Protein AF-A0A7V6GDS7-F1 (afdb_monomer_lite)

Secondary structure (DSSP, 8-state):
-HHHHHHHHHHHHHHHHHHHHHHHHHHHHHTT-HHHHHHHHHHHHHHHHHHHHHHHHHHHHHHHHHHHHHHHHHHHHHHHT------

Foldseek 3Di:
DVVLVVLVVVLVVLVVLLVVLCVQLVVCVVVVNNVSNVVSVVSNVVSVVVNVVSVVVSVVVVVVVVVVVVVVVVVVVCVVPPPPPDD

Structure (mmCIF, N/CA/C/O backbone):
data_AF-A0A7V6GDS7-F1
#
_entry.id   AF-A0A7V6GDS7-F1
#
loop_
_atom_site.group_PDB
_atom_site.id
_atom_site.type_symbol
_atom_site.label_atom_id
_atom_site.label_alt_id
_atom_site.label_comp_id
_atom_site.label_asym_id
_atom_site.label_entity_id
_atom_site.label_seq_id
_atom_site.pdbx_PDB_ins_code
_atom_site.Cartn_x
_atom_site.Cartn_y
_atom_site.Cartn_z
_atom_site.occupancy
_atom_site.B_iso_or_equiv
_atom_site.auth_seq_id
_atom_site.auth_comp_id
_atom_site.auth_asym_id
_atom_site.auth_atom_id
_atom_site.pdbx_PDB_model_num
ATOM 1 N N . MET A 1 1 ? 11.415 7.116 -20.985 1.00 59.16 1 MET A N 1
ATOM 2 C CA . MET A 1 1 ? 9.945 7.101 -21.182 1.00 59.16 1 MET A CA 1
ATOM 3 C C . MET A 1 1 ? 9.226 7.758 -20.004 1.00 59.16 1 MET A C 1
ATOM 5 O O . MET A 1 1 ? 9.586 7.472 -18.868 1.00 59.16 1 MET A O 1
ATOM 9 N N . HIS A 1 2 ? 8.206 8.591 -20.250 1.00 79.62 2 HIS A N 1
ATOM 10 C CA . HIS A 1 2 ? 7.415 9.238 -19.185 1.00 79.62 2 HIS A CA 1
ATOM 11 C C . HIS A 1 2 ? 6.660 8.232 -18.294 1.00 79.62 2 HIS A C 1
ATOM 13 O O . HIS A 1 2 ? 6.560 8.440 -17.090 1.00 79.62 2 HIS A O 1
ATOM 19 N N . THR A 1 3 ? 6.235 7.090 -18.843 1.00 83.56 3 THR A N 1
ATOM 20 C CA . THR A 1 3 ? 5.519 6.030 -18.111 1.00 83.56 3 THR A CA 1
ATOM 21 C C . THR A 1 3 ? 6.307 5.471 -16.925 1.00 83.56 3 THR A C 1
ATOM 23 O O . THR A 1 3 ? 5.762 5.360 -15.832 1.00 83.56 3 THR A O 1
ATOM 26 N N . LEU A 1 4 ? 7.605 5.181 -17.094 1.00 86.31 4 LEU A N 1
ATOM 27 C CA . LEU A 1 4 ? 8.454 4.693 -15.999 1.00 86.31 4 LEU A CA 1
ATOM 28 C C . LEU A 1 4 ? 8.588 5.737 -14.880 1.00 86.31 4 LEU A C 1
ATOM 30 O O . LEU A 1 4 ? 8.604 5.386 -13.703 1.00 86.31 4 LEU A O 1
ATOM 34 N N . SER A 1 5 ? 8.662 7.021 -15.243 1.00 87.69 5 SER A N 1
ATOM 35 C CA . SER A 1 5 ? 8.694 8.117 -14.271 1.00 87.69 5 SER A CA 1
ATOM 36 C C . SER A 1 5 ? 7.386 8.200 -13.486 1.00 87.69 5 SER A C 1
ATOM 38 O O . SER A 1 5 ? 7.425 8.277 -12.262 1.00 87.69 5 SER A O 1
ATOM 40 N N . HIS A 1 6 ? 6.238 8.111 -14.164 1.00 90.62 6 HIS A N 1
ATOM 41 C CA . HIS A 1 6 ? 4.927 8.115 -13.512 1.00 90.62 6 HIS A CA 1
ATOM 42 C C . HIS A 1 6 ? 4.716 6.897 -12.608 1.00 90.62 6 HIS A C 1
ATOM 44 O O . HIS A 1 6 ? 4.157 7.037 -11.526 1.00 90.62 6 HIS A O 1
ATOM 50 N N . LEU A 1 7 ? 5.207 5.716 -12.995 1.00 92.12 7 LEU A N 1
ATOM 51 C CA . LEU A 1 7 ? 5.146 4.526 -12.143 1.00 92.12 7 LEU A CA 1
ATOM 52 C C . LEU A 1 7 ? 6.009 4.671 -10.888 1.00 92.12 7 L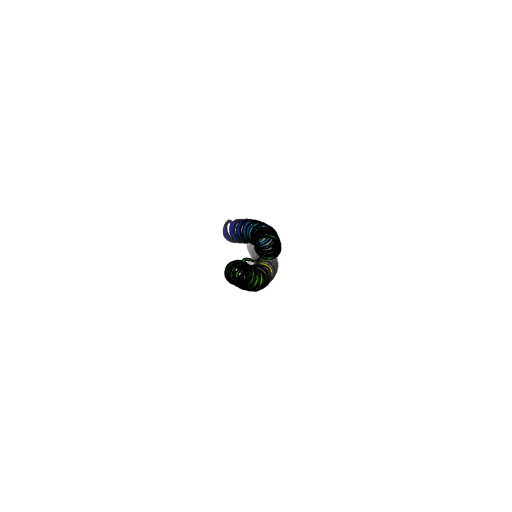EU A C 1
ATOM 54 O O . LEU A 1 7 ? 5.563 4.315 -9.803 1.00 92.12 7 LEU A O 1
ATOM 58 N N . LYS A 1 8 ? 7.217 5.234 -11.005 1.00 91.94 8 LYS A N 1
ATOM 59 C CA . LYS A 1 8 ? 8.081 5.513 -9.845 1.00 91.94 8 LYS A CA 1
ATOM 60 C C . LYS A 1 8 ? 7.473 6.558 -8.911 1.00 91.94 8 LYS A C 1
ATOM 62 O O . LYS A 1 8 ? 7.536 6.404 -7.695 1.00 91.94 8 LYS A O 1
ATOM 67 N N . GLU A 1 9 ? 6.869 7.603 -9.468 1.00 95.25 9 GLU A N 1
ATOM 68 C CA . GLU A 1 9 ? 6.162 8.618 -8.687 1.00 95.25 9 GLU A CA 1
ATOM 69 C C . GLU A 1 9 ? 4.942 8.021 -7.978 1.00 95.25 9 GLU A C 1
ATOM 71 O O . GLU A 1 9 ? 4.790 8.188 -6.768 1.00 95.25 9 GLU A O 1
ATOM 76 N N . SER A 1 10 ? 4.127 7.249 -8.701 1.00 95.62 10 SER A N 1
ATOM 77 C CA . SER A 1 10 ? 2.990 6.533 -8.129 1.00 95.62 10 SER A CA 1
ATOM 78 C C . SER A 1 10 ? 3.438 5.564 -7.037 1.00 95.62 10 SER A C 1
ATOM 80 O O . SER A 1 10 ? 2.781 5.488 -6.007 1.00 95.62 10 SER A O 1
ATOM 82 N N . LEU A 1 11 ? 4.550 4.844 -7.217 1.00 96.12 11 LEU A N 1
ATOM 83 C CA . LEU A 1 11 ? 5.097 3.953 -6.193 1.00 96.12 11 LEU A CA 1
ATOM 84 C C . LEU A 1 11 ? 5.408 4.719 -4.902 1.00 96.12 11 LEU A C 1
ATOM 86 O O . LEU A 1 11 ? 4.955 4.317 -3.835 1.00 96.12 11 LEU A O 1
ATOM 90 N N . ASN A 1 12 ? 6.110 5.849 -5.008 1.00 96.75 12 ASN A N 1
ATOM 91 C CA . ASN A 1 12 ? 6.441 6.680 -3.851 1.00 96.75 12 ASN A CA 1
ATOM 92 C C . ASN A 1 12 ? 5.172 7.184 -3.141 1.00 96.75 12 ASN A C 1
ATOM 94 O O . ASN A 1 12 ? 5.038 7.050 -1.927 1.00 96.75 12 ASN A O 1
ATOM 98 N N . GLN A 1 13 ? 4.190 7.691 -3.892 1.00 97.00 13 GLN A N 1
ATOM 99 C CA . GLN A 1 13 ? 2.913 8.136 -3.319 1.00 97.00 13 GLN A CA 1
ATOM 100 C C . GLN A 1 13 ? 2.201 7.011 -2.551 1.00 97.00 13 GLN A C 1
ATOM 102 O O . GLN A 1 13 ? 1.656 7.242 -1.472 1.00 97.00 13 GLN A O 1
ATOM 107 N N . LYS A 1 14 ? 2.235 5.786 -3.084 1.00 96.81 14 LYS A N 1
ATOM 108 C CA . LYS A 1 14 ? 1.606 4.604 -2.479 1.00 96.81 14 LYS A CA 1
ATOM 109 C C . LYS A 1 14 ? 2.326 4.157 -1.207 1.00 96.81 14 LYS A C 1
ATOM 111 O O . LYS A 1 14 ? 1.672 3.835 -0.218 1.00 96.81 14 LYS A O 1
ATOM 116 N N . GLU A 1 15 ? 3.655 4.221 -1.189 1.00 96.88 15 GLU A N 1
ATOM 117 C CA . GLU A 1 15 ? 4.464 3.961 0.007 1.00 96.88 15 GLU A CA 1
ATOM 118 C C . GLU A 1 15 ? 4.192 4.990 1.117 1.00 96.88 15 GLU A C 1
ATOM 120 O O . GLU A 1 15 ? 4.020 4.611 2.277 1.00 96.88 15 GLU A O 1
ATOM 125 N N . GLN A 1 16 ? 4.057 6.277 0.773 1.00 97.81 16 GLN A N 1
ATOM 126 C CA . GLN A 1 16 ? 3.666 7.314 1.738 1.00 97.81 16 GLN A CA 1
ATOM 127 C C . GLN A 1 16 ? 2.249 7.087 2.283 1.00 97.81 16 GLN A C 1
ATOM 129 O O . GLN A 1 16 ? 2.028 7.192 3.491 1.00 97.81 16 GLN A O 1
ATOM 134 N N . ALA A 1 17 ? 1.292 6.731 1.419 1.00 97.25 17 ALA A N 1
ATOM 1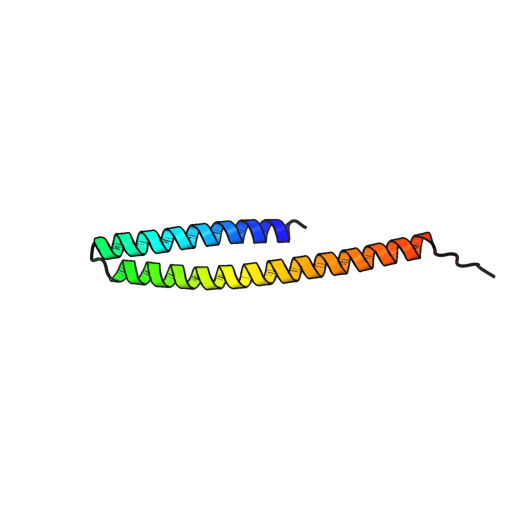35 C CA . ALA A 1 17 ? -0.078 6.429 1.830 1.00 97.25 17 ALA A CA 1
ATOM 136 C C . ALA A 1 17 ? -0.134 5.235 2.797 1.00 97.25 17 ALA A C 1
ATOM 138 O O . ALA A 1 17 ? -0.803 5.317 3.826 1.00 97.25 17 ALA A O 1
ATOM 139 N N . LEU A 1 18 ? 0.625 4.167 2.528 1.00 97.81 18 LEU A N 1
ATOM 140 C CA . LEU A 1 18 ? 0.727 3.005 3.414 1.00 97.81 18 LEU A CA 1
ATOM 141 C C . LEU A 1 18 ? 1.217 3.398 4.816 1.00 97.81 18 LEU A C 1
ATOM 143 O O . LEU A 1 18 ? 0.591 3.035 5.815 1.00 97.81 18 LEU A O 1
ATOM 147 N N . ILE A 1 19 ? 2.301 4.176 4.898 1.00 96.75 19 ILE A N 1
ATOM 148 C CA . ILE A 1 19 ? 2.834 4.680 6.175 1.00 96.75 19 ILE A CA 1
ATOM 149 C C . ILE A 1 19 ? 1.757 5.479 6.919 1.00 96.75 19 ILE A C 1
ATOM 151 O O . ILE A 1 19 ? 1.556 5.301 8.125 1.00 96.75 19 ILE A O 1
ATOM 155 N N . GLN A 1 20 ? 1.035 6.332 6.194 1.00 98.00 20 GLN A N 1
ATOM 156 C CA . GLN A 1 20 ? 0.006 7.188 6.761 1.00 98.00 20 GLN A CA 1
ATOM 157 C C . GLN A 1 20 ? -1.206 6.393 7.274 1.00 98.00 20 GLN A C 1
ATOM 159 O O . GLN A 1 20 ? -1.692 6.670 8.370 1.00 98.00 20 GLN A O 1
ATOM 164 N N . TYR A 1 21 ? -1.664 5.374 6.543 1.00 98.00 21 TYR A N 1
ATOM 165 C CA . TYR A 1 21 ? -2.771 4.518 6.975 1.00 98.00 21 TYR A CA 1
ATOM 166 C C . TYR A 1 21 ? -2.407 3.674 8.193 1.00 98.00 21 TYR A C 1
ATOM 168 O O . TYR A 1 21 ? -3.200 3.592 9.127 1.00 98.00 21 TYR A O 1
ATOM 176 N N . VAL A 1 22 ? -1.189 3.129 8.262 1.00 97.69 22 VAL A N 1
ATOM 177 C CA . VAL A 1 22 ? -0.717 2.425 9.468 1.00 97.69 22 VAL A CA 1
ATOM 178 C C . VAL A 1 22 ? -0.682 3.364 10.675 1.00 97.69 22 VAL A C 1
ATOM 180 O O . VAL A 1 22 ? -1.054 2.969 11.782 1.00 97.69 22 VAL A O 1
ATOM 183 N N . ARG A 1 23 ? -0.265 4.618 10.477 1.00 98.06 23 ARG A N 1
ATOM 184 C CA . ARG A 1 23 ? -0.292 5.629 11.533 1.00 98.06 23 ARG A CA 1
ATOM 185 C C . ARG A 1 23 ? -1.722 5.911 12.002 1.00 98.06 23 ARG A C 1
ATOM 187 O O . ARG A 1 23 ? -1.977 5.837 13.200 1.00 98.06 23 ARG A O 1
ATOM 194 N N . TYR A 1 24 ? -2.651 6.172 11.086 1.00 98.12 24 TYR A N 1
ATOM 19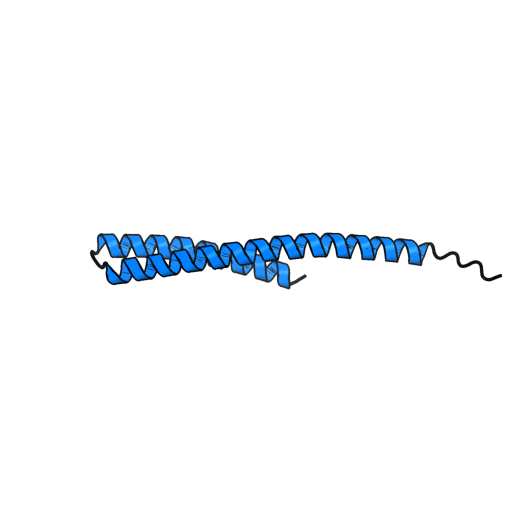5 C CA . TYR A 1 24 ? -4.045 6.447 11.444 1.00 98.12 24 TYR A CA 1
ATOM 196 C C . TYR A 1 24 ? -4.759 5.244 12.065 1.00 98.12 24 TYR A C 1
ATOM 198 O O . TYR A 1 24 ? -5.575 5.417 12.966 1.00 98.12 24 TYR A O 1
ATOM 206 N N . MET A 1 25 ? -4.411 4.023 11.655 1.00 97.94 25 MET A N 1
ATOM 207 C CA . MET A 1 25 ? -4.876 2.802 12.309 1.00 97.94 25 MET A CA 1
ATOM 208 C C . MET A 1 25 ? -4.495 2.798 13.795 1.00 97.94 25 MET A C 1
ATOM 210 O O . MET A 1 25 ? -5.351 2.531 14.635 1.00 97.94 25 MET A O 1
ATOM 214 N N . ARG A 1 26 ? -3.237 3.121 14.130 1.00 97.31 26 ARG A N 1
ATOM 215 C CA . ARG A 1 26 ? -2.774 3.189 15.528 1.00 97.31 26 ARG A CA 1
ATOM 216 C C . ARG A 1 26 ? -3.473 4.302 16.303 1.00 97.31 26 ARG A C 1
ATOM 218 O O . ARG A 1 26 ? -3.990 4.046 17.381 1.00 97.31 26 ARG A O 1
ATOM 225 N N . GLU A 1 27 ? -3.576 5.497 15.724 1.00 98.06 27 GLU A N 1
ATOM 226 C CA . GLU A 1 27 ? -4.281 6.627 16.351 1.00 98.06 27 GLU A CA 1
ATOM 227 C C . GLU A 1 27 ? -5.764 6.290 16.636 1.00 98.06 27 GLU A C 1
ATOM 229 O O . GLU A 1 27 ? -6.303 6.635 17.693 1.00 98.06 27 GLU A O 1
ATOM 234 N N . ALA A 1 28 ? -6.422 5.554 15.733 1.00 97.75 28 ALA A N 1
ATOM 235 C CA . ALA A 1 28 ? -7.787 5.068 15.925 1.00 97.75 28 ALA A CA 1
ATOM 236 C C . ALA A 1 28 ? -7.885 3.971 17.002 1.00 97.75 28 ALA A C 1
ATOM 238 O O . ALA A 1 28 ? -8.823 3.992 17.803 1.00 97.75 28 ALA A O 1
ATOM 239 N N . GLN A 1 29 ? -6.912 3.052 17.068 1.00 96.62 29 GLN A N 1
ATOM 240 C CA . GLN A 1 29 ? -6.816 2.040 18.130 1.00 96.62 29 GLN A CA 1
ATOM 241 C C . GLN A 1 29 ? -6.648 2.684 19.510 1.00 96.62 29 GLN A C 1
ATOM 243 O O . GLN A 1 29 ? -7.385 2.336 20.434 1.00 96.62 29 GLN A O 1
ATOM 248 N N . ASP A 1 30 ? -5.750 3.664 19.630 1.00 97.75 30 ASP A N 1
ATOM 249 C CA . ASP A 1 30 ? -5.508 4.412 20.869 1.00 97.75 30 ASP A CA 1
ATOM 250 C C . ASP A 1 30 ? -6.765 5.174 21.319 1.00 97.75 30 ASP A C 1
ATOM 252 O O . ASP A 1 30 ? -7.077 5.253 22.509 1.00 97.75 30 ASP A O 1
ATOM 256 N N . SER A 1 31 ? -7.554 5.652 20.353 1.00 97.44 31 SER A N 1
ATOM 257 C CA . SER A 1 31 ? -8.848 6.307 20.579 1.00 97.44 31 SER A CA 1
ATOM 258 C C . SER A 1 31 ? -10.008 5.329 20.824 1.00 97.44 31 SER A C 1
ATOM 260 O O . SER A 1 31 ? -11.152 5.760 20.962 1.00 97.44 31 SER A O 1
ATOM 262 N N . LYS A 1 32 ? -9.744 4.014 20.870 1.00 97.38 32 LYS A N 1
ATOM 263 C CA . LYS A 1 32 ? -10.741 2.932 20.994 1.00 97.38 32 LYS A CA 1
ATOM 264 C C . LYS A 1 32 ? -11.808 2.927 19.889 1.00 97.38 32 LYS A C 1
ATOM 266 O O . LYS A 1 32 ? -12.889 2.371 20.078 1.00 97.38 32 LYS A O 1
ATOM 271 N N . ASN A 1 33 ? -11.507 3.508 18.729 1.00 97.75 33 ASN A N 1
ATOM 272 C CA . ASN A 1 33 ? -12.379 3.490 17.561 1.00 97.75 33 ASN A CA 1
ATOM 273 C C . ASN A 1 33 ? -12.014 2.303 16.658 1.00 97.75 33 ASN A C 1
ATOM 275 O O . ASN A 1 33 ? -11.213 2.413 15.727 1.00 97.75 33 ASN A O 1
ATOM 279 N N . THR A 1 34 ? -12.579 1.139 16.977 1.00 95.69 34 THR A N 1
ATOM 280 C CA . THR A 1 34 ? -12.244 -0.136 16.328 1.00 95.69 34 THR A CA 1
ATOM 281 C C . THR A 1 34 ? -12.681 -0.208 14.868 1.00 95.69 34 THR A C 1
ATOM 283 O O . THR A 1 34 ? -11.984 -0.821 14.066 1.00 95.69 34 THR A O 1
ATOM 286 N N . GLU A 1 35 ? -13.791 0.436 14.506 1.00 97.94 35 GLU A N 1
ATOM 287 C CA . GLU A 1 35 ? -14.296 0.477 13.130 1.00 97.94 35 GLU A CA 1
ATOM 288 C C . GLU A 1 35 ? -13.338 1.243 12.212 1.00 97.94 35 GLU A C 1
ATOM 290 O O . GLU A 1 35 ? -12.921 0.738 11.170 1.00 97.94 35 GLU A O 1
ATOM 295 N N . ILE A 1 36 ? -12.908 2.432 12.640 1.00 97.69 36 ILE A N 1
ATOM 296 C CA . ILE A 1 36 ? -11.956 3.243 11.875 1.00 97.69 36 ILE A CA 1
ATOM 297 C C . ILE A 1 36 ? -10.573 2.583 11.831 1.00 97.69 36 ILE A C 1
ATOM 299 O O . ILE A 1 36 ? -9.910 2.613 10.795 1.00 97.69 36 ILE A O 1
ATOM 303 N N . ALA A 1 37 ? -10.145 1.931 12.916 1.00 98.06 37 ALA A N 1
ATOM 304 C CA . ALA A 1 37 ? -8.914 1.147 12.906 1.00 98.06 37 ALA A CA 1
ATOM 305 C C . ALA A 1 37 ? -8.968 0.005 11.874 1.00 98.06 37 ALA A C 1
ATOM 307 O O . ALA A 1 37 ? -8.008 -0.184 11.128 1.00 98.06 37 ALA A O 1
ATOM 308 N N . ALA A 1 38 ? -10.085 -0.725 11.797 1.00 97.94 38 ALA A N 1
ATOM 309 C CA . ALA A 1 38 ? -10.274 -1.783 10.806 1.00 97.94 38 ALA A CA 1
ATOM 310 C C . ALA A 1 38 ? -10.251 -1.230 9.373 1.00 97.94 38 ALA A C 1
ATOM 312 O O . ALA A 1 38 ? -9.549 -1.772 8.523 1.00 97.94 38 ALA A O 1
ATOM 313 N N . LEU A 1 39 ? -10.918 -0.097 9.131 1.00 98.25 39 LEU A N 1
ATOM 314 C CA . LEU A 1 39 ? -10.895 0.573 7.831 1.00 98.25 39 LEU A CA 1
ATOM 315 C C . LEU A 1 39 ? -9.468 0.936 7.396 1.00 98.25 39 LEU A C 1
ATOM 317 O O . LEU A 1 39 ? -9.071 0.646 6.269 1.00 98.25 39 LEU A O 1
ATOM 321 N N . PHE A 1 40 ? -8.669 1.542 8.279 1.00 98.25 40 PHE A N 1
ATOM 322 C CA . PHE A 1 40 ? -7.283 1.878 7.945 1.00 98.25 40 PHE A CA 1
ATOM 323 C C . PHE A 1 40 ? -6.399 0.643 7.745 1.00 98.25 40 PHE A C 1
ATOM 325 O O . PHE A 1 40 ? -5.498 0.681 6.906 1.00 98.25 40 PHE A O 1
ATOM 332 N N . ALA A 1 41 ? -6.666 -0.457 8.453 1.00 97.44 41 ALA A N 1
ATOM 333 C CA . ALA A 1 41 ? -5.981 -1.726 8.225 1.00 97.44 41 ALA A CA 1
ATOM 334 C C . ALA A 1 41 ? -6.292 -2.299 6.829 1.00 97.44 41 ALA A C 1
ATOM 336 O O . ALA A 1 41 ? -5.380 -2.733 6.120 1.00 97.44 41 ALA A O 1
ATOM 337 N N . ASP A 1 42 ? -7.555 -2.244 6.401 1.00 98.19 42 ASP A N 1
ATOM 338 C CA . ASP A 1 42 ? -7.969 -2.683 5.066 1.00 98.19 42 ASP A CA 1
ATOM 339 C C . ASP A 1 42 ? -7.362 -1.806 3.962 1.00 98.19 42 ASP A C 1
ATOM 341 O O . ASP A 1 42 ? -6.873 -2.328 2.955 1.00 98.19 42 ASP A O 1
ATOM 345 N N . LEU A 1 43 ? -7.317 -0.484 4.167 1.00 97.75 43 LEU A N 1
ATOM 346 C CA . LEU A 1 43 ? -6.661 0.451 3.248 1.00 97.75 43 LEU A CA 1
ATOM 347 C C . LEU A 1 43 ? -5.154 0.186 3.142 1.00 97.75 43 LEU A C 1
ATOM 349 O O . LEU A 1 43 ? -4.624 0.128 2.033 1.00 97.75 43 LEU A O 1
ATOM 353 N N . ALA A 1 44 ? -4.466 -0.039 4.265 1.00 97.12 44 ALA A N 1
ATOM 354 C CA . ALA A 1 44 ? -3.048 -0.395 4.270 1.00 97.12 44 ALA A CA 1
ATOM 355 C C . ALA A 1 44 ? -2.791 -1.685 3.469 1.00 97.12 44 ALA A C 1
ATOM 357 O O . ALA A 1 44 ? -1.932 -1.714 2.589 1.00 97.12 44 ALA A O 1
ATOM 358 N N . LYS A 1 45 ? -3.604 -2.725 3.685 1.00 96.38 45 LYS A N 1
ATOM 359 C CA . LYS A 1 45 ? -3.509 -3.994 2.948 1.00 96.38 45 LYS A CA 1
ATOM 360 C C . LYS A 1 45 ? -3.782 -3.840 1.448 1.00 96.38 45 LYS A C 1
ATOM 362 O O . LYS A 1 45 ? -3.199 -4.555 0.631 1.00 96.38 45 LYS A O 1
ATOM 367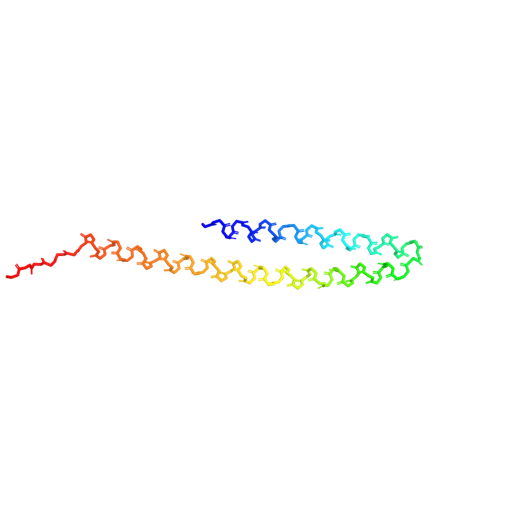 N N . ALA A 1 46 ? -4.691 -2.947 1.062 1.00 96.50 46 ALA A N 1
ATOM 368 C CA . ALA A 1 46 ? -4.925 -2.635 -0.344 1.00 96.50 46 ALA A CA 1
ATOM 369 C C . ALA A 1 46 ? -3.705 -1.940 -0.969 1.00 96.50 46 ALA A C 1
ATOM 371 O O . ALA A 1 46 ? -3.292 -2.311 -2.069 1.00 96.50 46 ALA A O 1
ATOM 372 N N . GLU A 1 47 ? -3.079 -1.000 -0.254 1.00 96.75 47 GLU A N 1
ATOM 373 C CA . GLU A 1 47 ? -1.887 -0.316 -0.757 1.00 96.75 47 GLU A CA 1
ATOM 374 C C . GLU A 1 47 ? -0.670 -1.234 -0.896 1.00 96.75 47 GLU A C 1
ATOM 376 O O . GLU A 1 47 ? 0.062 -1.111 -1.878 1.00 96.75 47 GLU A O 1
ATOM 381 N N . GLU A 1 48 ? -0.494 -2.229 -0.022 1.00 96.62 48 GLU A N 1
ATOM 382 C CA . GLU A 1 48 ? 0.537 -3.265 -0.204 1.00 96.62 48 GLU A CA 1
ATOM 383 C C . GLU A 1 48 ? 0.402 -3.988 -1.555 1.00 96.62 48 GLU A C 1
ATOM 385 O O . GLU A 1 48 ? 1.397 -4.221 -2.248 1.00 96.62 48 GLU A O 1
ATOM 390 N N . LYS A 1 49 ? -0.834 -4.298 -1.973 1.00 96.38 49 LYS A N 1
ATOM 391 C CA . LYS A 1 49 ? -1.094 -4.927 -3.276 1.00 96.38 49 LYS A CA 1
ATOM 392 C C . LYS A 1 49 ? -0.777 -3.984 -4.432 1.00 96.38 49 LYS A C 1
ATOM 394 O O . LYS A 1 49 ? -0.162 -4.417 -5.404 1.00 96.38 49 LYS A O 1
ATOM 399 N N . HIS A 1 50 ? -1.165 -2.711 -4.339 1.00 95.06 50 HIS A N 1
ATOM 400 C CA . HIS A 1 50 ? -0.835 -1.727 -5.373 1.00 95.06 50 HIS A CA 1
ATOM 401 C C . HIS A 1 50 ? 0.681 -1.557 -5.522 1.00 95.06 50 HIS A C 1
ATOM 403 O O . HIS A 1 50 ? 1.186 -1.569 -6.642 1.00 95.06 50 HIS A O 1
ATOM 409 N N . ILE A 1 51 ? 1.414 -1.469 -4.408 1.00 95.44 51 ILE A N 1
ATOM 410 C CA . ILE A 1 51 ? 2.880 -1.385 -4.392 1.00 95.44 51 ILE A CA 1
ATOM 411 C C . ILE A 1 51 ? 3.499 -2.598 -5.091 1.00 95.44 51 ILE A C 1
ATOM 413 O O . ILE A 1 51 ? 4.389 -2.430 -5.925 1.00 95.44 51 ILE A O 1
ATOM 417 N N . ALA A 1 52 ? 3.024 -3.810 -4.789 1.00 95.19 52 ALA A N 1
ATOM 418 C CA . ALA A 1 52 ? 3.528 -5.030 -5.413 1.00 95.19 52 ALA A CA 1
ATOM 419 C C . ALA A 1 52 ? 3.337 -5.019 -6.940 1.00 95.19 52 ALA A C 1
ATOM 421 O O . ALA A 1 52 ? 4.290 -5.270 -7.674 1.00 95.19 52 ALA A O 1
ATOM 422 N N . VAL A 1 53 ? 2.141 -4.656 -7.416 1.00 96.06 53 VAL A N 1
ATOM 423 C CA . VAL A 1 53 ? 1.836 -4.574 -8.856 1.00 96.06 53 VAL A CA 1
ATOM 424 C C . VAL A 1 53 ? 2.677 -3.500 -9.549 1.00 96.06 53 VAL A C 1
ATOM 426 O O . VAL A 1 53 ? 3.236 -3.751 -10.612 1.00 96.06 53 VAL A O 1
ATOM 429 N N . ILE A 1 54 ? 2.815 -2.313 -8.952 1.00 92.88 54 ILE A N 1
ATOM 430 C CA . ILE A 1 54 ? 3.605 -1.226 -9.547 1.00 92.88 54 ILE A CA 1
ATOM 431 C C . ILE A 1 54 ? 5.090 -1.608 -9.614 1.00 92.88 54 ILE A C 1
ATOM 433 O O . ILE A 1 54 ? 5.746 -1.334 -10.618 1.00 92.88 54 ILE A O 1
ATOM 437 N N . ARG A 1 55 ? 5.634 -2.262 -8.578 1.00 92.44 55 ARG A N 1
ATOM 438 C CA . ARG A 1 55 ? 7.024 -2.747 -8.586 1.00 92.44 55 ARG A CA 1
ATOM 439 C C . ARG A 1 55 ? 7.258 -3.772 -9.692 1.00 92.44 55 ARG A C 1
ATOM 441 O O . ARG A 1 55 ? 8.247 -3.649 -10.407 1.00 92.44 55 ARG A O 1
ATOM 448 N N . ASP A 1 56 ? 6.343 -4.722 -9.862 1.00 93.19 56 ASP A N 1
ATOM 449 C CA . ASP A 1 56 ? 6.400 -5.710 -10.945 1.00 93.19 56 ASP A CA 1
ATOM 450 C C . ASP A 1 56 ? 6.375 -5.036 -12.331 1.00 93.19 56 ASP A C 1
ATOM 452 O O . ASP A 1 56 ? 7.239 -5.289 -13.169 1.00 93.19 56 ASP A O 1
ATOM 456 N N . GLN A 1 57 ? 5.480 -4.065 -12.538 1.00 92.12 57 GLN A N 1
ATOM 457 C CA . GLN A 1 57 ? 5.417 -3.287 -13.783 1.00 92.12 57 GLN A CA 1
ATOM 458 C C . GLN A 1 57 ? 6.690 -2.474 -14.053 1.00 92.12 57 GLN A C 1
ATOM 460 O O . GLN A 1 57 ? 7.117 -2.360 -15.202 1.00 92.12 57 GLN A O 1
ATOM 465 N N . ILE A 1 58 ? 7.311 -1.905 -13.014 1.00 90.25 58 ILE A N 1
ATOM 466 C CA . ILE A 1 58 ? 8.587 -1.189 -13.141 1.00 90.25 58 ILE A CA 1
ATOM 467 C C . ILE A 1 58 ? 9.693 -2.138 -13.612 1.00 90.25 58 ILE A C 1
ATOM 469 O O . ILE A 1 58 ? 10.461 -1.755 -14.495 1.00 90.25 58 ILE A O 1
ATOM 473 N N . VAL A 1 59 ? 9.771 -3.349 -13.051 1.00 88.56 59 VAL A N 1
ATOM 474 C CA . VAL A 1 59 ? 10.765 -4.360 -13.445 1.00 88.56 59 VAL A CA 1
ATOM 475 C C . VAL A 1 59 ? 10.550 -4.779 -14.898 1.00 88.56 59 VAL A C 1
ATOM 477 O O . VAL A 1 59 ? 11.473 -4.663 -15.701 1.00 88.56 59 VAL A O 1
ATOM 480 N N . GLN A 1 60 ? 9.322 -5.149 -15.268 1.00 88.25 60 GLN A N 1
ATOM 481 C CA . GLN A 1 60 ? 8.989 -5.561 -16.636 1.00 88.25 60 GLN A CA 1
ATOM 482 C C . GLN A 1 60 ? 9.297 -4.468 -17.664 1.00 88.25 60 GLN A C 1
ATOM 484 O O . GLN A 1 60 ? 9.850 -4.746 -18.728 1.00 88.25 60 GLN A O 1
ATOM 489 N N . LEU A 1 61 ? 8.978 -3.207 -17.350 1.00 85.56 61 LEU A N 1
ATOM 490 C CA . LEU A 1 61 ? 9.273 -2.094 -18.248 1.00 85.56 61 LEU A CA 1
ATOM 491 C C . LEU A 1 61 ? 10.772 -1.822 -18.358 1.00 85.56 61 LEU A C 1
ATOM 493 O O . LEU A 1 61 ? 11.241 -1.566 -19.463 1.00 85.56 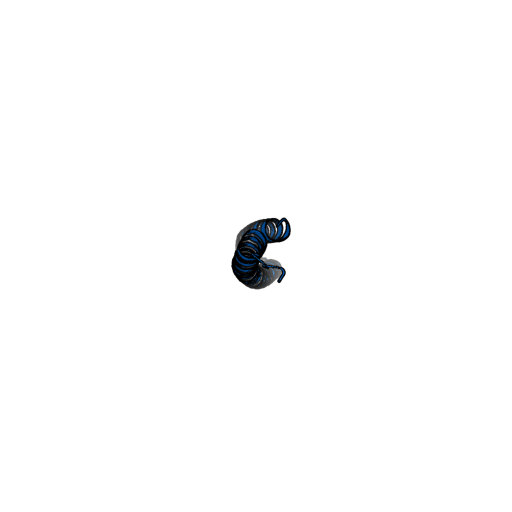61 LEU A O 1
ATOM 497 N N . ALA A 1 62 ? 11.523 -1.899 -17.258 1.00 79.94 62 ALA A N 1
ATOM 498 C CA . ALA A 1 62 ? 12.972 -1.715 -17.282 1.00 79.94 62 ALA A CA 1
ATOM 499 C C . ALA A 1 62 ? 13.676 -2.800 -18.118 1.00 79.94 62 ALA A C 1
ATOM 501 O O . ALA A 1 62 ? 14.524 -2.470 -18.944 1.00 79.94 62 ALA A O 1
ATOM 502 N N . GLU A 1 63 ? 13.276 -4.065 -17.970 1.00 78.81 63 GLU A N 1
ATOM 503 C CA . GLU A 1 63 ? 13.790 -5.177 -18.783 1.00 78.81 63 GLU A CA 1
ATOM 504 C C . GLU A 1 63 ? 13.404 -5.026 -20.261 1.00 78.81 63 GLU A C 1
ATOM 506 O O . GLU A 1 63 ? 14.226 -5.232 -21.157 1.00 78.81 63 GLU A O 1
ATOM 511 N N . SER A 1 64 ? 12.162 -4.611 -20.535 1.00 71.44 64 SER A N 1
ATOM 512 C CA . SER A 1 64 ? 11.706 -4.365 -21.905 1.00 71.44 64 SER A CA 1
ATOM 513 C C . SER A 1 64 ? 12.454 -3.208 -22.573 1.00 71.44 64 SER A C 1
ATOM 515 O O . SER A 1 64 ? 12.780 -3.308 -23.753 1.00 71.44 64 SER A O 1
ATOM 517 N N . ASP A 1 65 ? 12.780 -2.147 -21.828 1.00 68.31 65 ASP A N 1
ATOM 518 C CA . ASP A 1 65 ? 13.538 -0.996 -22.323 1.00 68.31 65 ASP A CA 1
ATOM 519 C C . ASP A 1 65 ? 14.993 -1.391 -22.616 1.00 68.31 65 ASP A C 1
ATOM 521 O O . ASP A 1 65 ? 15.548 -0.993 -23.637 1.00 68.31 65 ASP A O 1
ATOM 525 N N . GLU A 1 66 ? 15.611 -2.242 -21.790 1.00 68.94 66 GLU A N 1
ATOM 526 C CA . GLU A 1 66 ? 16.948 -2.784 -22.060 1.00 68.94 66 GLU A CA 1
ATOM 527 C C . GLU A 1 66 ? 16.970 -3.640 -23.338 1.00 68.94 66 GLU A C 1
ATOM 529 O O . GLU A 1 66 ? 17.838 -3.463 -24.202 1.00 68.94 66 GLU A O 1
ATOM 534 N N . LEU A 1 67 ? 15.989 -4.533 -23.501 1.00 63.91 67 LEU A N 1
ATOM 535 C CA . LEU A 1 67 ? 15.854 -5.357 -24.701 1.00 63.91 67 LEU A CA 1
ATOM 536 C C . LEU A 1 67 ? 15.595 -4.500 -25.945 1.00 63.91 67 LEU A C 1
ATOM 538 O O . LEU A 1 67 ? 16.259 -4.696 -26.967 1.00 63.91 67 LE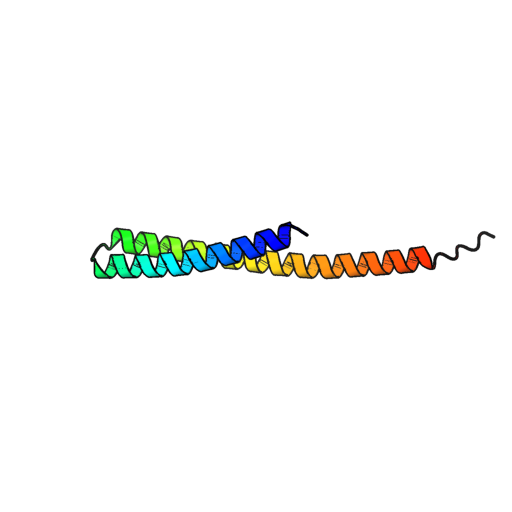U A O 1
ATOM 542 N N . LEU A 1 68 ? 14.686 -3.526 -25.864 1.00 60.06 68 LEU A N 1
ATOM 543 C CA . LEU A 1 68 ? 14.373 -2.619 -26.968 1.00 60.06 68 LEU A CA 1
ATOM 544 C C . LEU A 1 68 ? 15.607 -1.803 -27.376 1.00 60.06 68 LEU A C 1
ATOM 546 O O . LEU A 1 68 ? 15.931 -1.748 -28.562 1.00 60.06 68 LEU A O 1
ATOM 550 N N . ASN A 1 69 ? 16.351 -1.267 -26.403 1.00 65.06 69 ASN A N 1
ATOM 551 C CA . ASN A 1 69 ? 17.606 -0.552 -26.639 1.00 65.06 69 ASN A CA 1
ATOM 552 C C . ASN A 1 69 ? 18.664 -1.449 -27.302 1.00 65.06 69 ASN A C 1
ATOM 554 O O . ASN A 1 69 ? 19.385 -1.003 -28.197 1.00 65.06 69 ASN A O 1
ATOM 558 N N . LYS A 1 70 ? 18.767 -2.725 -26.907 1.00 61.31 70 LYS A N 1
ATOM 559 C CA . LYS A 1 70 ? 19.694 -3.684 -27.527 1.00 61.31 70 LYS A CA 1
ATOM 560 C C . LYS A 1 70 ? 19.327 -3.955 -28.985 1.00 61.31 70 LYS A C 1
ATOM 562 O O . LYS A 1 70 ? 20.210 -3.933 -29.841 1.00 61.31 70 LYS A O 1
ATOM 567 N N . TYR A 1 71 ? 18.047 -4.178 -29.279 1.00 58.44 71 TYR A N 1
ATOM 568 C CA . TYR A 1 71 ? 17.583 -4.375 -30.652 1.00 58.44 71 TYR A CA 1
ATOM 569 C C . TYR A 1 71 ? 17.755 -3.116 -31.500 1.00 58.44 71 TYR A C 1
ATOM 571 O O . TYR A 1 71 ? 18.246 -3.226 -32.620 1.00 58.44 71 TYR A O 1
ATOM 579 N N . GLN A 1 72 ? 17.433 -1.932 -30.973 1.00 60.34 72 GLN A N 1
ATOM 580 C CA . GLN A 1 72 ? 17.672 -0.659 -31.659 1.00 60.34 72 GLN A CA 1
ATOM 581 C C . GLN A 1 72 ? 19.154 -0.472 -31.984 1.00 60.34 72 GLN A C 1
ATOM 583 O O . GLN A 1 72 ? 19.485 -0.220 -33.138 1.00 60.34 72 GLN A O 1
ATOM 588 N N . ARG A 1 73 ? 20.055 -0.724 -31.027 1.00 64.38 73 ARG A N 1
ATOM 589 C CA . ARG A 1 73 ? 21.505 -0.616 -31.241 1.00 64.38 73 ARG A CA 1
ATOM 590 C C . ARG A 1 73 ? 22.028 -1.612 -32.282 1.00 64.38 73 ARG A C 1
ATOM 592 O O . ARG A 1 73 ? 22.878 -1.259 -33.092 1.00 64.38 73 ARG A O 1
ATOM 599 N N . VAL A 1 74 ? 21.523 -2.849 -32.291 1.00 63.38 74 VAL A N 1
ATOM 600 C CA . VAL A 1 74 ? 21.864 -3.842 -33.328 1.00 63.38 74 VAL A CA 1
ATOM 601 C C . VAL A 1 74 ? 21.338 -3.406 -34.697 1.00 63.38 74 VAL A C 1
ATOM 603 O O . VAL A 1 74 ? 22.036 -3.553 -35.696 1.00 63.38 74 VAL A O 1
ATOM 606 N N . ASN A 1 75 ? 20.134 -2.842 -34.760 1.00 60.22 75 ASN A N 1
ATOM 607 C CA . ASN A 1 75 ? 19.548 -2.370 -36.011 1.00 60.22 75 ASN A CA 1
ATOM 608 C C . ASN A 1 75 ? 20.286 -1.133 -36.560 1.00 60.22 75 ASN A C 1
ATOM 610 O O . ASN A 1 75 ? 20.530 -1.030 -37.761 1.00 60.22 75 ASN A O 1
ATOM 614 N N . GLU A 1 76 ? 20.710 -0.220 -35.688 1.00 61.00 76 GLU A N 1
ATOM 615 C CA . GLU A 1 76 ? 21.570 0.923 -36.023 1.00 61.00 76 GLU A CA 1
ATOM 616 C C . GLU A 1 76 ? 22.951 0.468 -36.512 1.00 61.00 76 GLU A C 1
ATOM 618 O O . GLU A 1 76 ? 23.430 0.940 -37.540 1.00 61.00 76 GLU A O 1
ATOM 623 N N . TYR A 1 77 ? 23.561 -0.517 -35.847 1.00 60.16 77 TYR A N 1
ATOM 624 C CA . TYR A 1 77 ? 24.822 -1.111 -36.293 1.00 60.16 77 TYR A CA 1
ATOM 625 C C . TYR A 1 77 ? 24.691 -1.773 -37.675 1.00 60.16 77 TYR A C 1
ATOM 627 O O . TYR A 1 77 ? 25.503 -1.532 -38.568 1.00 60.16 77 TYR A O 1
ATOM 635 N N . ASN A 1 78 ? 23.629 -2.554 -37.891 1.00 58.81 78 ASN A N 1
ATOM 636 C CA . ASN A 1 78 ? 23.378 -3.234 -39.163 1.00 58.81 78 ASN A CA 1
ATOM 637 C C . ASN A 1 78 ? 23.010 -2.268 -40.299 1.00 58.81 78 ASN A C 1
ATOM 639 O O . ASN A 1 78 ? 23.333 -2.539 -41.453 1.00 58.81 78 ASN A O 1
ATOM 643 N N . SER A 1 79 ? 22.348 -1.149 -39.997 1.00 60.62 79 SER A N 1
ATOM 644 C CA . SER A 1 79 ? 22.019 -0.125 -40.998 1.00 60.62 79 SER A CA 1
ATOM 645 C C . SER A 1 79 ? 23.230 0.729 -41.383 1.00 60.62 79 SER A C 1
ATOM 647 O O . SER A 1 79 ? 23.362 1.081 -42.552 1.00 60.62 79 SER A O 1
ATOM 649 N N . GLN A 1 80 ? 24.158 0.991 -40.456 1.00 57.62 80 GLN A N 1
ATOM 650 C CA . GLN A 1 80 ? 25.415 1.698 -40.747 1.00 57.62 80 GLN A CA 1
ATOM 651 C C . GLN A 1 80 ? 26.452 0.819 -41.467 1.00 57.62 80 GLN A C 1
ATOM 653 O O . GLN A 1 80 ? 27.245 1.329 -42.254 1.00 57.62 80 GLN A O 1
ATOM 658 N N . HIS A 1 81 ? 26.419 -0.500 -41.254 1.00 55.66 81 HIS A N 1
ATOM 659 C CA . HIS A 1 81 ? 27.278 -1.480 -41.932 1.00 55.66 81 HIS A CA 1
ATOM 660 C C . HIS A 1 81 ? 26.562 -2.261 -43.043 1.00 55.66 81 HIS A C 1
ATOM 662 O O . HIS A 1 81 ? 27.010 -3.342 -43.432 1.00 55.66 81 HIS A O 1
ATOM 668 N N . SER A 1 82 ? 25.466 -1.728 -43.591 1.00 48.50 82 SER A N 1
ATOM 669 C CA . SER A 1 82 ? 24.783 -2.339 -44.731 1.00 48.50 82 SER A CA 1
ATOM 670 C C . SER A 1 82 ? 25.581 -2.106 -46.019 1.00 48.50 82 SER A C 1
ATOM 672 O O . SER A 1 82 ? 25.221 -1.303 -46.875 1.00 48.50 82 SER A O 1
ATOM 674 N N . THR A 1 83 ? 26.702 -2.811 -46.176 1.00 51.09 83 THR A N 1
ATOM 675 C CA . THR A 1 83 ? 27.386 -2.954 -47.463 1.00 51.09 83 THR A CA 1
ATOM 676 C C . THR A 1 83 ? 26.621 -3.962 -48.314 1.00 51.09 83 THR A C 1
ATOM 678 O O . THR A 1 83 ? 27.101 -5.066 -48.573 1.00 51.09 83 THR A O 1
ATOM 681 N N . TYR A 1 84 ? 25.416 -3.598 -48.758 1.00 46.97 84 TYR A N 1
ATOM 682 C CA . TYR A 1 84 ? 24.869 -4.203 -49.968 1.00 46.97 84 TYR A CA 1
ATOM 683 C C . TYR A 1 84 ? 25.762 -3.752 -51.129 1.00 46.97 84 TYR A C 1
ATOM 685 O O . TYR A 1 84 ? 25.575 -2.683 -51.704 1.00 46.97 84 TYR A O 1
ATOM 693 N N . SER A 1 85 ? 26.777 -4.564 -51.442 1.00 49.44 85 SER A N 1
ATOM 694 C CA . SER A 1 85 ? 27.367 -4.564 -52.779 1.00 49.44 85 SER A CA 1
ATOM 695 C C . SER A 1 85 ? 26.257 -4.951 -53.748 1.00 49.44 85 SER A C 1
ATOM 697 O O . SER A 1 85 ? 25.886 -6.119 -53.843 1.00 49.44 85 SER A O 1
ATOM 699 N N . LEU A 1 86 ? 25.692 -3.946 -54.413 1.00 42.88 86 LEU A N 1
ATOM 700 C CA . LEU A 1 86 ? 24.951 -4.130 -55.651 1.00 42.88 86 LEU A CA 1
ATOM 701 C C . LEU A 1 86 ? 25.935 -4.705 -56.674 1.00 42.88 86 LEU A C 1
ATOM 703 O O . LEU A 1 86 ? 26.917 -4.049 -57.023 1.00 42.88 86 LEU A O 1
ATOM 707 N N . HIS A 1 87 ? 25.700 -5.960 -57.050 1.00 41.62 87 HIS A N 1
ATOM 708 C CA . HIS A 1 87 ? 26.283 -6.573 -58.237 1.00 41.62 87 HIS A CA 1
ATOM 709 C C . HIS A 1 87 ? 25.622 -5.990 -59.487 1.00 41.62 87 HIS A C 1
ATOM 711 O O . HIS A 1 87 ? 24.396 -5.730 -59.419 1.00 41.62 87 HIS A O 1
#

Radius of gyration: 23.43 Å; chains: 1; bounding box: 42×16×79 Å

Sequence (87 aa):
MHTLSHLKESLNQKEQALIQYVRYMREAQDSKNTEIAALFADLAKAEEKHIAVIRDQIVQLAESDELLNKYQRVNEYNSQHSTYSLH

pLDDT: mean 84.18, std 17.38, range [41.62, 98.25]